Protein AF-A0A354X3D4-F1 (afdb_monomer)
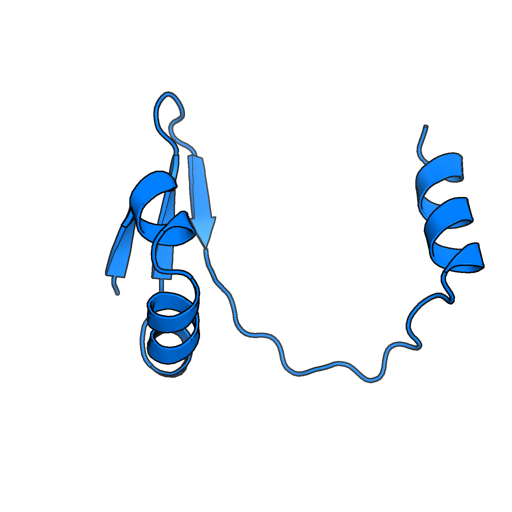
Nearest PDB structures (foldseek):
  3cto-assembly1_A  TM=6.173E-01  e=2.402E-01  Mycobacterium tuberculosis
  3cto-assembly1_C  TM=6.627E-01  e=4.161E-01  Mycobacterium tuberculosis
  2nrw-assembly1_A  TM=3.861E-01  e=3.750E+00  Thermotoga maritima

Sequence (62 aa):
MIIVSQSEFRDNLKKYFDLSTKERIIITQRGTNEVIELVRKTRVEEPYLTSDEFINAVNDRM

pLDDT: mean 85.13, std 14.08, range [49.84, 98.06]

Solvent-accessible surface area (backbone atoms only — not comparable to full-atom values): 3926 Å² total; per-residue (Å²): 114,45,80,42,46,52,66,61,44,67,79,39,47,68,61,55,58,62,43,42,78,82,35,56,38,37,34,38,45,89,96,54,98,54,70,46,72,63,75,86,71,81,85,67,91,63,80,74,62,50,75,66,54,46,52,51,61,58,59,78,74,110

Foldsee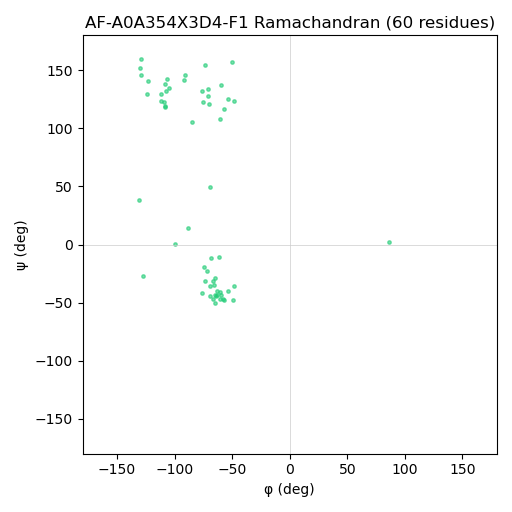k 3Di:
DEEEEPVVCVVPVVVVVVCLVPDWYWYDYPPDPDIDTDHDDDDDPPPPQDPVRVVVVVVVVD

Radius of gyration: 15.58 Å; Cα contacts (8 Å, |Δi|>4): 55; chains: 1; bounding box: 35×29×29 Å

Secondary structure (DSSP, 8-state):
-EEEEHHHHHHTHHHHHHHTTTS-EEEE-TTSS-EEEE-------PPPPPHHHHHHHHHTT-

Structure (mmCIF, N/CA/C/O backbone):
data_AF-A0A354X3D4-F1
#
_entry.id   AF-A0A354X3D4-F1
#
loop_
_atom_site.group_PDB
_atom_site.id
_atom_site.type_symbol
_atom_site.label_atom_id
_atom_site.label_alt_id
_atom_site.label_comp_id
_atom_site.label_asym_id
_atom_site.label_entity_id
_atom_site.label_seq_id
_atom_site.pdbx_PDB_ins_code
_atom_site.Cartn_x
_atom_site.Cartn_y
_atom_site.Cartn_z
_atom_site.occupancy
_atom_site.B_iso_or_equiv
_atom_site.auth_seq_id
_atom_site.auth_comp_id
_atom_site.auth_asym_id
_atom_site.auth_atom_id
_atom_site.pdbx_PDB_model_num
ATOM 1 N N . MET A 1 1 ? -10.031 -4.550 1.005 1.00 91.44 1 MET A N 1
ATOM 2 C CA . MET A 1 1 ? -9.647 -3.166 0.624 1.00 91.44 1 MET A CA 1
ATOM 3 C C . MET A 1 1 ? -9.482 -2.348 1.890 1.00 91.44 1 MET A C 1
ATOM 5 O O . MET A 1 1 ? -10.386 -2.357 2.715 1.00 91.44 1 MET A O 1
ATOM 9 N N . ILE A 1 2 ? -8.356 -1.652 2.035 1.00 95.75 2 ILE A N 1
ATOM 10 C CA . ILE A 1 2 ? -8.011 -0.836 3.205 1.00 95.75 2 ILE A CA 1
ATOM 11 C C . ILE A 1 2 ? -7.726 0.588 2.727 1.00 95.75 2 ILE A C 1
ATOM 13 O O . ILE A 1 2 ? -6.940 0.777 1.802 1.00 95.75 2 ILE A O 1
ATOM 17 N N . ILE A 1 3 ? -8.358 1.577 3.359 1.00 96.31 3 ILE A N 1
ATOM 18 C CA . ILE A 1 3 ? -8.145 3.001 3.080 1.00 96.31 3 ILE A CA 1
ATOM 19 C C . ILE A 1 3 ? -7.453 3.616 4.294 1.00 96.31 3 ILE A C 1
ATOM 21 O O . ILE A 1 3 ? -7.972 3.520 5.406 1.00 96.31 3 ILE A O 1
ATOM 25 N N . VAL A 1 4 ? -6.290 4.229 4.093 1.00 96.94 4 VAL A N 1
ATOM 26 C CA . VAL A 1 4 ? -5.469 4.817 5.162 1.00 96.94 4 VAL A CA 1
ATOM 27 C C . VAL A 1 4 ? -5.072 6.244 4.821 1.00 96.94 4 VAL A C 1
ATOM 29 O O . VAL A 1 4 ? -4.938 6.588 3.653 1.00 96.94 4 VAL A O 1
ATOM 32 N N . SER A 1 5 ? -4.859 7.083 5.833 1.00 96.38 5 SER A N 1
ATOM 33 C CA . SER A 1 5 ? -4.298 8.415 5.602 1.00 96.38 5 SER A CA 1
ATOM 34 C C . SER A 1 5 ? -2.805 8.328 5.284 1.00 96.38 5 SER A C 1
ATOM 36 O O . SER A 1 5 ? -2.115 7.403 5.719 1.00 96.38 5 SER A O 1
ATOM 38 N N . GLN A 1 6 ? -2.284 9.322 4.569 1.00 95.56 6 GLN A N 1
ATOM 39 C CA . GLN A 1 6 ? -0.853 9.443 4.289 1.00 95.56 6 GLN A CA 1
ATOM 40 C C . GLN A 1 6 ? 0.013 9.405 5.562 1.00 95.56 6 GLN A C 1
ATOM 42 O O . GLN A 1 6 ? 1.066 8.768 5.561 1.00 95.56 6 GLN A O 1
ATOM 47 N N . SER A 1 7 ? -0.426 10.052 6.648 1.00 95.44 7 SER A N 1
ATOM 48 C CA . SER A 1 7 ? 0.305 10.056 7.923 1.00 95.44 7 SER A CA 1
ATOM 49 C C . SER A 1 7 ? 0.368 8.659 8.543 1.00 95.44 7 SER A C 1
ATOM 51 O O . SER A 1 7 ? 1.454 8.173 8.834 1.00 95.44 7 SER A O 1
ATOM 53 N N . GLU A 1 8 ? -0.777 7.979 8.651 1.00 96.44 8 GLU A N 1
ATOM 54 C CA . GLU A 1 8 ? -0.865 6.616 9.196 1.00 96.44 8 GLU A CA 1
ATOM 55 C C . GLU A 1 8 ? -0.038 5.622 8.370 1.00 96.44 8 GLU A C 1
ATOM 57 O O . GLU A 1 8 ? 0.648 4.758 8.924 1.00 96.44 8 GLU A O 1
ATOM 62 N N . PHE A 1 9 ? -0.077 5.756 7.041 1.00 96.81 9 PHE A N 1
ATOM 63 C CA . PHE A 1 9 ? 0.717 4.937 6.132 1.00 96.81 9 PHE A CA 1
ATOM 64 C C . PHE A 1 9 ? 2.219 5.102 6.381 1.00 96.81 9 PHE A C 1
ATOM 66 O O . PHE A 1 9 ? 2.935 4.105 6.484 1.00 96.81 9 PHE A O 1
ATOM 73 N N . ARG A 1 10 ? 2.688 6.350 6.511 1.00 95.25 10 ARG A N 1
ATOM 74 C CA . ARG A 1 10 ? 4.100 6.669 6.757 1.00 95.25 10 ARG A CA 1
ATOM 75 C C . ARG A 1 10 ? 4.588 6.126 8.098 1.00 95.25 10 ARG A C 1
ATOM 77 O O . ARG A 1 10 ? 5.696 5.602 8.165 1.00 95.25 10 ARG A O 1
ATOM 84 N N . ASP A 1 11 ? 3.760 6.208 9.132 1.00 98.06 11 ASP A N 1
ATOM 85 C CA . ASP A 1 11 ? 4.140 5.765 10.475 1.00 98.06 11 ASP A CA 1
ATOM 86 C C . ASP A 1 11 ? 4.159 4.225 10.590 1.00 98.06 11 ASP A C 1
ATOM 88 O O . ASP A 1 11 ? 4.833 3.669 11.454 1.00 98.06 11 ASP A O 1
ATOM 92 N N . ASN A 1 12 ? 3.482 3.513 9.674 1.00 97.62 12 ASN A N 1
ATOM 93 C CA . ASN A 1 12 ? 3.325 2.055 9.711 1.00 97.62 12 ASN A CA 1
ATOM 94 C C . ASN A 1 12 ? 3.657 1.364 8.371 1.00 97.62 12 ASN A C 1
ATOM 96 O O . ASN A 1 12 ? 3.011 0.382 7.992 1.00 97.62 12 ASN A O 1
ATOM 100 N N . LEU A 1 13 ? 4.684 1.835 7.654 1.00 96.50 13 LEU A N 1
ATOM 101 C CA . LEU A 1 13 ? 5.041 1.344 6.311 1.00 96.50 13 LEU A CA 1
ATOM 102 C C . LEU A 1 13 ? 5.130 -0.185 6.217 1.00 96.50 13 LEU A C 1
ATOM 104 O O . LEU A 1 13 ? 4.534 -0.789 5.326 1.00 96.50 13 LEU A O 1
ATOM 108 N N . LYS A 1 14 ? 5.832 -0.829 7.162 1.00 97.06 14 LYS A N 1
ATOM 109 C CA . LYS A 1 14 ? 6.019 -2.289 7.154 1.00 97.06 14 LYS A CA 1
ATOM 110 C C . LYS A 1 14 ? 4.680 -3.035 7.166 1.00 97.06 14 LYS A C 1
ATOM 112 O O . LYS A 1 14 ? 4.477 -3.939 6.362 1.00 97.06 14 LYS A O 1
ATOM 117 N N . LYS A 1 15 ? 3.761 -2.630 8.047 1.00 97.00 15 LYS A N 1
ATOM 118 C CA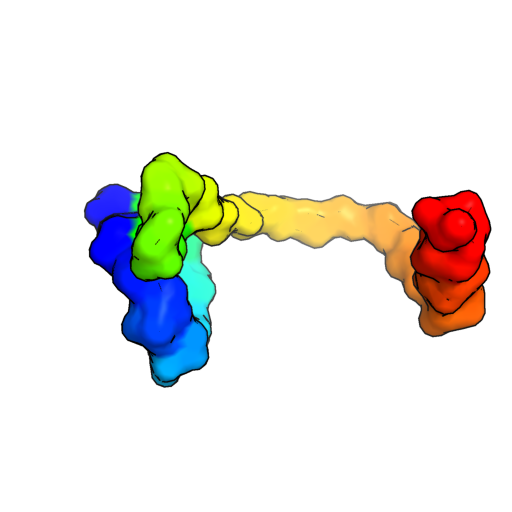 . LYS A 1 15 ? 2.425 -3.229 8.179 1.00 97.00 15 LYS A CA 1
ATOM 119 C C . LYS A 1 15 ? 1.676 -3.168 6.850 1.00 97.00 15 LYS A C 1
ATOM 121 O O . LYS A 1 15 ? 1.127 -4.175 6.413 1.00 97.00 15 LYS A O 1
ATOM 126 N N . TYR A 1 16 ? 1.663 -2.006 6.200 1.00 97.00 16 TYR A N 1
ATOM 127 C CA . TYR A 1 16 ? 0.921 -1.829 4.952 1.00 97.00 16 TYR A CA 1
ATOM 128 C C . TYR A 1 16 ? 1.591 -2.516 3.757 1.00 97.00 16 TYR A C 1
ATOM 130 O O . TYR A 1 16 ? 0.881 -3.043 2.901 1.00 97.00 16 TYR A O 1
ATOM 138 N N . PHE A 1 17 ? 2.923 -2.625 3.729 1.00 95.00 17 PHE A N 1
ATOM 139 C CA . PHE A 1 17 ? 3.609 -3.478 2.755 1.00 95.00 17 PHE A CA 1
ATOM 140 C C . PHE A 1 17 ? 3.266 -4.959 2.937 1.00 95.00 17 PHE A C 1
ATOM 142 O O . PHE A 1 17 ? 2.956 -5.628 1.950 1.00 95.00 17 PHE A O 1
ATOM 149 N N . ASP A 1 18 ? 3.252 -5.467 4.170 1.00 95.81 18 ASP A N 1
ATOM 150 C CA . ASP A 1 18 ? 2.871 -6.857 4.439 1.00 95.81 18 ASP A CA 1
ATOM 151 C C . ASP A 1 18 ? 1.402 -7.109 4.044 1.00 95.81 18 ASP A C 1
ATOM 153 O O . ASP A 1 18 ? 1.090 -8.095 3.373 1.00 95.81 18 ASP A O 1
ATOM 157 N N . LEU A 1 19 ? 0.492 -6.188 4.384 1.00 95.69 19 LEU A N 1
ATOM 158 C CA . LEU A 1 19 ? -0.928 -6.287 4.026 1.00 95.69 19 LEU A CA 1
ATOM 159 C C . LEU A 1 19 ? -1.175 -6.183 2.517 1.00 95.69 19 LEU A C 1
ATOM 161 O O . LEU A 1 19 ? -2.071 -6.860 2.015 1.00 95.69 19 LEU A O 1
ATOM 165 N N . SER A 1 20 ? -0.353 -5.432 1.776 1.00 94.75 20 SER A N 1
ATOM 166 C CA . SER A 1 20 ? -0.468 -5.307 0.312 1.00 94.75 20 SER A CA 1
ATOM 167 C C . SER A 1 20 ? -0.291 -6.631 -0.445 1.00 94.75 20 SER A C 1
ATOM 169 O O . SER A 1 20 ? -0.548 -6.708 -1.642 1.00 94.75 20 SER A O 1
ATOM 171 N N . THR A 1 21 ? 0.150 -7.695 0.238 1.00 92.69 21 THR A N 1
ATOM 172 C CA . THR A 1 21 ? 0.195 -9.056 -0.321 1.00 92.69 21 THR A CA 1
ATOM 173 C C . THR A 1 21 ? -1.184 -9.697 -0.477 1.00 92.69 21 THR A C 1
ATOM 175 O O . THR A 1 21 ? -1.330 -10.626 -1.266 1.00 92.69 21 THR A O 1
ATOM 178 N N . LYS A 1 22 ? -2.178 -9.231 0.286 1.00 94.75 22 LYS A N 1
ATOM 179 C CA . LYS A 1 22 ? -3.520 -9.826 0.378 1.00 94.75 22 LYS A CA 1
ATOM 180 C C . LYS A 1 22 ? -4.629 -8.812 0.131 1.00 94.75 22 LYS A C 1
ATOM 182 O O . LYS A 1 22 ? -5.712 -9.181 -0.304 1.00 94.75 22 LYS A O 1
ATOM 187 N N . GLU A 1 23 ? -4.363 -7.544 0.419 1.00 94.81 23 GLU A N 1
ATOM 188 C CA . GLU A 1 23 ? -5.356 -6.482 0.435 1.00 94.81 23 GLU A CA 1
ATOM 189 C C . GLU A 1 23 ? -4.968 -5.346 -0.506 1.00 94.81 23 GLU A C 1
ATOM 191 O O . GLU A 1 23 ? -3.817 -4.917 -0.558 1.00 94.81 23 GLU A O 1
ATOM 196 N N . ARG A 1 24 ? -5.968 -4.791 -1.195 1.00 95.56 24 ARG A N 1
ATOM 197 C CA . ARG A 1 24 ? -5.829 -3.524 -1.918 1.00 95.56 24 ARG A CA 1
ATOM 198 C C . ARG A 1 24 ? -5.711 -2.375 -0.91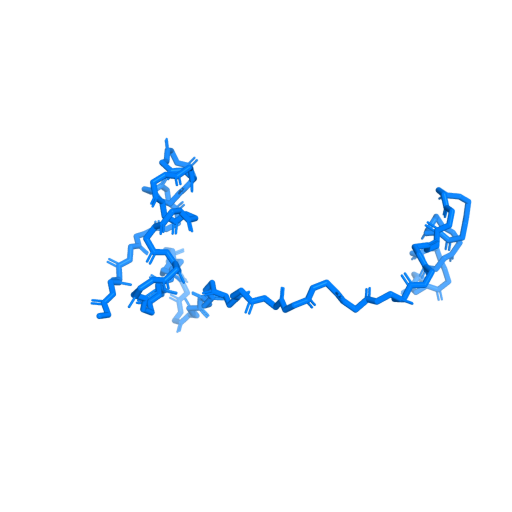7 1.00 95.56 24 ARG A C 1
ATOM 200 O O . ARG A 1 24 ? -6.643 -2.186 -0.129 1.00 95.56 24 ARG A O 1
ATOM 207 N N . ILE A 1 25 ? -4.617 -1.614 -0.961 1.00 97.44 25 ILE A N 1
ATOM 208 C CA . ILE A 1 25 ? -4.363 -0.481 -0.057 1.00 97.44 25 ILE A CA 1
ATOM 209 C C . ILE A 1 25 ? -4.475 0.839 -0.829 1.00 97.44 25 ILE A C 1
ATOM 211 O O . ILE A 1 25 ? -3.744 1.059 -1.795 1.00 97.44 25 ILE A O 1
ATOM 215 N N . ILE A 1 26 ? -5.361 1.721 -0.371 1.00 97.19 26 ILE A N 1
ATOM 216 C CA . ILE A 1 26 ? -5.550 3.080 -0.883 1.00 97.19 26 I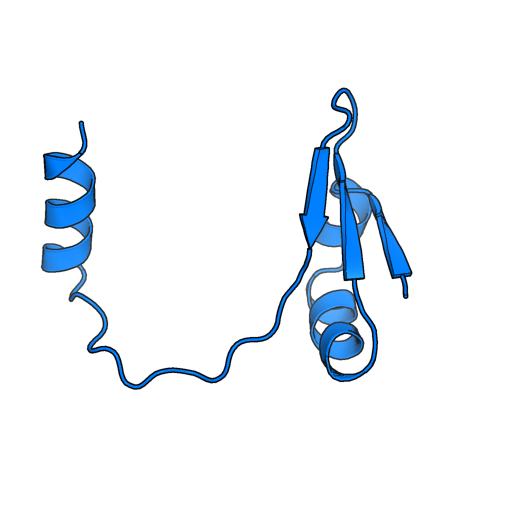LE A CA 1
ATOM 217 C C . ILE A 1 26 ? -5.094 4.072 0.187 1.00 97.19 26 ILE A C 1
ATOM 219 O O . ILE A 1 26 ? -5.511 3.992 1.341 1.00 97.19 26 ILE A O 1
ATOM 223 N N . ILE A 1 27 ? -4.244 5.012 -0.197 1.00 97.50 27 ILE A N 1
ATOM 224 C CA . ILE A 1 27 ? -3.668 6.038 0.662 1.00 97.50 27 ILE A CA 1
ATOM 225 C C . ILE A 1 27 ? -4.312 7.370 0.284 1.00 97.50 27 ILE A C 1
ATOM 227 O O . ILE A 1 27 ? -4.190 7.830 -0.851 1.00 97.50 27 ILE A O 1
ATOM 231 N N . THR A 1 28 ? -5.007 7.992 1.226 1.00 96.25 28 THR A N 1
ATOM 232 C CA . THR A 1 28 ? -5.653 9.292 1.037 1.00 96.25 28 THR A CA 1
ATOM 233 C C . THR A 1 28 ? -4.720 10.423 1.450 1.00 96.25 28 THR A C 1
ATOM 235 O O . THR A 1 28 ? -3.983 10.323 2.438 1.00 96.25 28 THR A O 1
ATOM 238 N N . GLN A 1 29 ? -4.758 11.519 0.696 1.00 92.56 29 GLN A N 1
ATOM 239 C CA . GLN A 1 29 ? -3.966 12.716 0.965 1.00 92.56 29 GLN A CA 1
ATOM 240 C C . GLN A 1 29 ? -4.862 13.816 1.542 1.00 92.56 29 GLN A C 1
ATOM 242 O O . GLN A 1 29 ? -5.976 14.049 1.080 1.00 92.56 29 GLN A O 1
ATOM 247 N N . ARG A 1 30 ? -4.404 14.489 2.603 1.00 87.81 30 ARG A N 1
ATOM 248 C CA . ARG A 1 30 ? -5.186 15.562 3.229 1.00 87.81 30 ARG A CA 1
ATOM 249 C C . ARG A 1 30 ? -5.108 16.819 2.365 1.00 87.81 30 ARG A C 1
ATOM 251 O O . ARG A 1 30 ? -4.018 17.263 2.033 1.00 87.81 30 ARG A O 1
ATOM 258 N N . GLY A 1 31 ? -6.257 17.434 2.093 1.00 89.12 31 GLY A N 1
ATOM 259 C CA . GLY A 1 31 ? -6.329 18.692 1.341 1.00 89.12 31 GLY A CA 1
ATOM 260 C C . GLY A 1 31 ? -6.369 18.521 -0.178 1.00 89.12 31 GLY A C 1
ATOM 261 O O . GLY A 1 31 ? -6.435 19.520 -0.884 1.00 89.12 31 GLY A O 1
ATOM 262 N N . THR A 1 32 ? -6.385 17.284 -0.678 1.00 90.19 32 THR A N 1
ATOM 263 C CA . THR A 1 32 ? -6.617 16.975 -2.092 1.00 90.19 32 THR A CA 1
ATOM 264 C C . THR A 1 32 ? -7.704 15.906 -2.212 1.00 90.19 32 THR A C 1
ATOM 266 O O . THR A 1 32 ? -7.979 15.172 -1.264 1.00 90.19 32 THR A O 1
ATOM 269 N N . ASN A 1 33 ? -8.332 15.812 -3.385 1.00 89.25 33 ASN A N 1
ATOM 270 C CA . ASN A 1 33 ? -9.238 14.704 -3.720 1.00 89.25 33 ASN A CA 1
ATOM 271 C C . ASN A 1 33 ? -8.481 13.522 -4.349 1.00 89.25 33 ASN A C 1
ATOM 273 O O . ASN A 1 33 ? -9.083 12.640 -4.958 1.00 89.25 33 ASN A O 1
ATOM 277 N N . GLU A 1 34 ? -7.154 13.525 -4.240 1.00 91.38 34 GLU A N 1
ATOM 278 C CA . GLU A 1 34 ? -6.296 12.519 -4.841 1.00 91.38 34 GLU A CA 1
ATOM 279 C C . GLU A 1 34 ? -6.053 11.367 -3.873 1.00 91.38 34 GLU A C 1
ATOM 281 O O . GLU A 1 34 ? -5.917 11.540 -2.657 1.00 91.38 34 GLU A O 1
ATOM 286 N N . VAL A 1 35 ? -5.941 10.172 -4.442 1.00 94.25 35 VAL A N 1
ATOM 287 C CA . VAL A 1 35 ? -5.595 8.958 -3.712 1.00 94.25 35 VAL A CA 1
ATOM 288 C C . VAL A 1 35 ? -4.449 8.247 -4.412 1.00 94.25 35 VAL A C 1
ATOM 290 O O . VAL A 1 35 ? -4.347 8.260 -5.636 1.00 94.25 35 VAL A O 1
ATOM 293 N N . ILE A 1 36 ? -3.588 7.620 -3.622 1.00 95.50 36 ILE A N 1
ATOM 294 C CA . ILE A 1 36 ? -2.463 6.817 -4.096 1.00 95.50 36 ILE A CA 1
ATOM 295 C C . ILE A 1 36 ? -2.790 5.352 -3.823 1.00 95.50 36 ILE A C 1
ATOM 297 O O . ILE A 1 36 ? -3.292 5.013 -2.757 1.00 95.50 36 ILE A O 1
ATOM 301 N N . GLU A 1 37 ? -2.493 4.463 -4.763 1.00 95.25 37 GLU A N 1
ATOM 302 C CA . GLU A 1 37 ? -2.658 3.021 -4.576 1.00 95.25 37 GLU A CA 1
ATOM 303 C C . GLU A 1 37 ? -1.299 2.337 -4.422 1.00 95.25 37 GLU A C 1
ATOM 305 O O . GLU A 1 37 ? -0.386 2.549 -5.223 1.00 95.25 37 GLU A O 1
ATOM 310 N N . LEU A 1 38 ? -1.167 1.485 -3.402 1.00 95.12 38 LEU A N 1
ATOM 311 C CA . LEU A 1 38 ? 0.020 0.652 -3.237 1.00 95.12 38 LEU A CA 1
ATOM 312 C C . LEU A 1 38 ? -0.134 -0.627 -4.068 1.00 95.12 38 LEU A C 1
ATOM 314 O O . LEU A 1 38 ? -0.853 -1.550 -3.684 1.00 95.12 38 LEU A O 1
ATOM 318 N N . VAL A 1 39 ? 0.586 -0.686 -5.188 1.00 90.56 39 VAL A N 1
ATOM 319 C CA . VAL A 1 39 ? 0.584 -1.828 -6.111 1.00 90.56 39 VAL A CA 1
ATOM 320 C C . VAL A 1 39 ? 1.908 -2.577 -6.012 1.00 90.56 39 VAL A C 1
ATOM 322 O O . VAL A 1 39 ? 2.967 -2.026 -6.319 1.00 90.56 39 VAL A O 1
ATOM 325 N N . ARG A 1 40 ? 1.867 -3.859 -5.628 1.00 85.56 40 ARG A N 1
ATOM 326 C CA . ARG A 1 40 ? 3.048 -4.728 -5.722 1.00 85.56 40 ARG A CA 1
ATOM 327 C C . ARG A 1 40 ? 3.261 -5.115 -7.181 1.00 85.56 40 ARG A C 1
ATOM 329 O O . ARG A 1 40 ? 2.378 -5.698 -7.802 1.00 85.56 40 ARG A O 1
ATOM 336 N N . LYS A 1 41 ? 4.441 -4.816 -7.713 1.00 84.81 41 LYS A N 1
ATOM 337 C CA . LYS A 1 41 ? 4.866 -5.260 -9.043 1.00 84.81 41 LYS A CA 1
ATOM 338 C C . LYS A 1 41 ? 5.912 -6.357 -8.895 1.00 84.81 41 LYS A C 1
ATOM 340 O O . LYS A 1 41 ? 6.749 -6.294 -7.993 1.00 84.81 41 LYS A O 1
ATOM 345 N N . THR A 1 42 ? 5.865 -7.357 -9.771 1.00 79.44 42 THR A N 1
ATOM 346 C CA . THR A 1 42 ? 6.977 -8.299 -9.924 1.00 79.44 42 THR A CA 1
ATOM 347 C C . THR A 1 42 ? 8.206 -7.503 -10.333 1.00 79.44 42 THR A C 1
ATOM 349 O O . THR A 1 42 ? 8.103 -6.591 -11.154 1.00 79.44 42 THR A O 1
ATOM 352 N N . ARG A 1 43 ? 9.357 -7.819 -9.736 1.00 69.00 43 ARG A N 1
ATOM 353 C CA . ARG A 1 43 ? 10.627 -7.223 -10.139 1.00 69.00 43 ARG A CA 1
ATOM 354 C C . ARG A 1 43 ? 10.854 -7.601 -11.600 1.00 69.00 43 ARG A C 1
ATOM 356 O O . ARG A 1 43 ? 11.075 -8.770 -11.897 1.00 69.00 43 ARG A O 1
ATOM 363 N N . VAL A 1 44 ? 10.712 -6.637 -12.499 1.00 63.16 44 VAL A N 1
ATOM 364 C CA . VAL A 1 44 ? 11.173 -6.802 -13.873 1.00 63.16 44 VAL A CA 1
ATOM 365 C C . VAL A 1 44 ? 12.696 -6.783 -13.782 1.00 63.16 44 VAL A C 1
ATOM 367 O O . VAL A 1 44 ?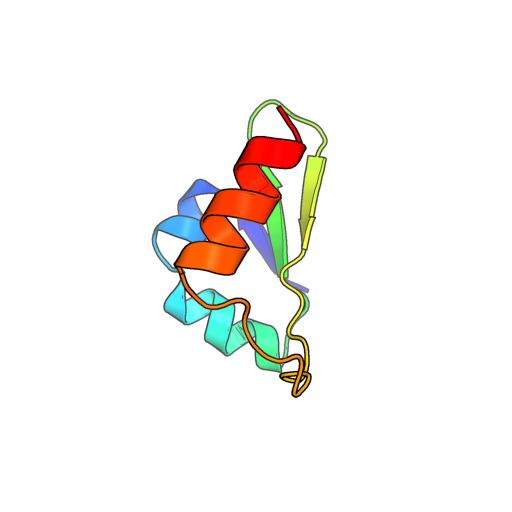 13.244 -5.940 -13.068 1.00 63.16 44 VAL A O 1
ATOM 370 N N . GLU A 1 45 ? 13.386 -7.711 -14.442 1.00 57.88 45 GLU A N 1
ATOM 371 C CA . GLU A 1 45 ? 14.836 -7.618 -14.675 1.00 57.88 45 GLU A CA 1
ATOM 372 C C . GLU A 1 45 ? 15.134 -6.477 -15.662 1.00 57.88 45 GLU A C 1
ATOM 374 O O . GLU A 1 45 ? 15.809 -6.652 -16.670 1.00 57.88 45 GLU A O 1
ATOM 379 N N . GLU A 1 46 ? 14.581 -5.290 -15.419 1.00 57.84 46 GLU A N 1
ATOM 380 C CA . GLU A 1 46 ? 15.088 -4.091 -16.058 1.00 57.84 46 GLU A CA 1
ATOM 381 C C . GLU A 1 46 ? 16.443 -3.807 -15.408 1.00 57.84 46 GLU A C 1
ATOM 383 O O . GLU A 1 46 ? 16.534 -3.808 -14.170 1.00 57.84 46 GLU A O 1
ATOM 388 N N . PRO A 1 47 ? 17.514 -3.631 -16.203 1.00 55.28 47 PRO A N 1
ATOM 389 C CA . PRO A 1 47 ? 18.796 -3.239 -15.656 1.00 55.28 47 PRO A CA 1
ATOM 390 C C . PRO A 1 47 ? 18.550 -1.933 -14.916 1.00 55.28 47 PRO A C 1
ATOM 392 O O . PRO A 1 47 ? 18.111 -0.945 -15.503 1.00 55.28 47 PRO A O 1
ATOM 395 N N . TYR A 1 48 ? 18.749 -1.952 -13.599 1.00 58.62 48 TYR A N 1
ATOM 396 C CA . TYR A 1 48 ? 18.758 -0.713 -12.848 1.00 58.62 48 TYR A CA 1
ATOM 397 C C . TYR A 1 48 ? 19.781 0.180 -13.530 1.00 58.62 48 TYR A C 1
ATOM 399 O O . TYR A 1 48 ? 20.930 -0.234 -13.693 1.00 58.62 48 TYR A O 1
ATOM 407 N N . LEU A 1 49 ? 19.342 1.377 -13.918 1.00 61.56 49 LEU A N 1
ATOM 408 C CA . LEU A 1 49 ? 20.261 2.451 -14.231 1.00 61.56 49 LEU A CA 1
ATOM 409 C C . LEU A 1 49 ? 21.247 2.506 -13.062 1.00 61.56 49 LEU A C 1
ATOM 411 O O . LEU A 1 49 ? 20.846 2.581 -11.894 1.00 61.56 49 LEU A O 1
ATOM 415 N N . THR A 1 50 ? 22.529 2.391 -13.373 1.00 72.06 50 THR A N 1
ATOM 416 C CA . THR A 1 50 ? 23.593 2.716 -12.431 1.00 72.06 50 THR A CA 1
ATOM 417 C C . THR A 1 50 ? 23.323 4.099 -11.832 1.00 72.06 50 THR A C 1
ATOM 419 O O . THR A 1 50 ? 22.596 4.910 -12.411 1.00 72.06 50 THR A O 1
ATOM 422 N N . SER A 1 51 ? 23.881 4.391 -10.655 1.00 70.62 51 SER A N 1
ATOM 423 C CA . SER A 1 51 ? 23.684 5.697 -10.006 1.00 70.62 51 SER A CA 1
ATOM 424 C C . SER A 1 51 ? 23.929 6.866 -10.970 1.00 70.62 51 SER A C 1
ATOM 426 O O . SER A 1 51 ? 23.188 7.846 -10.945 1.00 70.62 51 SER A O 1
ATOM 428 N N . ASP A 1 52 ? 24.901 6.715 -11.871 1.00 75.94 52 ASP A N 1
ATOM 429 C CA . ASP A 1 52 ? 25.246 7.698 -12.897 1.00 75.94 52 ASP A CA 1
ATOM 430 C C . ASP A 1 52 ? 24.159 7.823 -13.975 1.00 75.94 52 ASP A C 1
ATOM 432 O O . ASP A 1 52 ? 23.750 8.926 -14.337 1.00 75.94 52 ASP A O 1
ATOM 436 N N . GLU A 1 53 ? 23.628 6.700 -14.455 1.00 76.00 53 GLU A N 1
ATOM 437 C CA . GLU A 1 53 ? 22.529 6.675 -15.421 1.00 76.00 53 GLU A CA 1
ATOM 438 C C . GLU A 1 53 ? 21.224 7.245 -14.838 1.00 76.00 53 GLU A C 1
ATOM 440 O O . GLU A 1 53 ? 20.475 7.924 -15.541 1.00 76.00 53 GLU A O 1
ATOM 445 N N . PHE A 1 54 ? 20.964 7.033 -13.543 1.00 76.62 54 PHE A N 1
ATOM 446 C CA . PHE A 1 54 ? 19.823 7.638 -12.856 1.00 76.62 54 PHE A CA 1
ATOM 447 C C . PHE A 1 54 ? 19.975 9.161 -12.750 1.00 7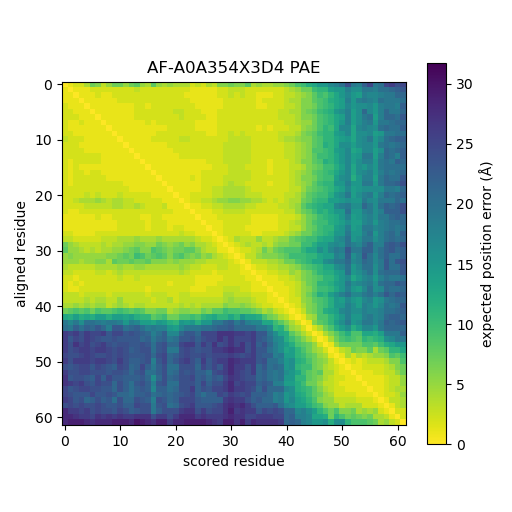6.62 54 PHE A C 1
ATOM 449 O O . PHE A 1 54 ? 19.038 9.893 -13.068 1.00 76.62 54 PHE A O 1
ATOM 456 N N . ILE A 1 55 ? 21.154 9.643 -12.340 1.00 75.50 55 ILE A N 1
ATOM 457 C CA . ILE A 1 55 ? 21.443 11.081 -12.225 1.00 75.50 55 ILE A CA 1
ATOM 458 C C . ILE A 1 55 ? 21.282 11.772 -13.585 1.00 75.50 55 ILE A C 1
ATOM 460 O O . ILE A 1 55 ? 20.639 12.818 -13.669 1.00 75.50 55 ILE A O 1
ATOM 464 N N . ASN A 1 56 ? 21.791 11.163 -14.657 1.00 78.00 56 ASN A N 1
ATOM 465 C CA . ASN A 1 56 ? 21.666 11.713 -16.005 1.00 78.00 56 ASN A CA 1
ATOM 466 C C . ASN A 1 56 ? 20.207 11.752 -16.482 1.00 78.00 56 ASN A C 1
ATOM 468 O O . ASN A 1 56 ? 19.764 12.778 -16.990 1.00 78.00 56 ASN A O 1
ATOM 472 N N . ALA A 1 57 ? 19.428 10.692 -16.247 1.00 72.62 57 ALA A N 1
ATOM 473 C CA . ALA A 1 57 ? 18.015 10.647 -16.635 1.00 72.62 57 ALA A CA 1
ATOM 474 C C . ALA A 1 57 ? 17.132 11.668 -15.887 1.00 72.62 57 ALA A C 1
ATOM 476 O O . ALA 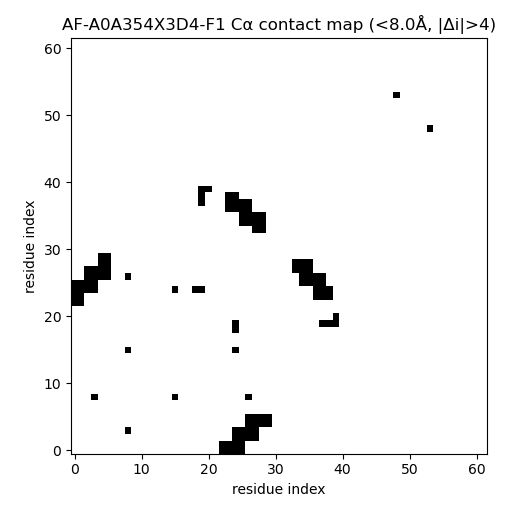A 1 57 ? 16.103 12.098 -16.414 1.00 72.62 57 ALA A O 1
ATOM 477 N N . VAL A 1 58 ? 17.504 12.039 -14.658 1.00 71.25 58 VAL A N 1
ATOM 478 C CA . VAL A 1 58 ? 16.825 13.095 -13.888 1.00 71.25 58 VAL A CA 1
ATOM 479 C C . VAL A 1 58 ? 17.205 14.481 -14.410 1.00 71.25 58 VAL A C 1
ATOM 481 O O . VAL A 1 58 ? 16.322 15.323 -14.561 1.00 71.25 58 VAL A O 1
ATOM 484 N N . ASN A 1 59 ? 18.483 14.704 -14.727 1.00 69.81 59 ASN A N 1
ATOM 485 C CA . ASN A 1 59 ? 18.972 15.994 -15.220 1.00 69.81 59 ASN A CA 1
ATOM 486 C C . ASN A 1 59 ? 18.472 16.326 -16.636 1.00 69.81 59 ASN A C 1
ATOM 488 O O . ASN A 1 59 ? 18.146 17.476 -16.888 1.00 69.81 59 ASN A O 1
ATOM 492 N N . ASP A 1 60 ? 18.337 15.339 -17.528 1.00 63.00 60 ASP A N 1
ATOM 493 C CA . ASP A 1 60 ? 17.820 15.539 -18.900 1.00 63.00 60 ASP A CA 1
ATOM 494 C C . ASP A 1 60 ? 16.326 15.919 -18.954 1.00 63.00 60 ASP A C 1
ATOM 496 O O . ASP A 1 60 ? 15.799 16.281 -20.006 1.00 63.00 60 ASP A O 1
ATOM 500 N N . ARG A 1 61 ? 15.606 15.793 -17.833 1.00 55.66 61 ARG A N 1
ATOM 501 C CA . ARG A 1 61 ? 14.176 16.119 -17.720 1.00 55.66 61 ARG A CA 1
ATOM 502 C C . ARG A 1 61 ? 13.903 17.488 -17.087 1.00 55.66 61 ARG A C 1
ATOM 504 O O . ARG A 1 61 ? 12.728 17.825 -16.924 1.00 55.66 61 ARG A O 1
ATOM 511 N N . MET A 1 62 ? 14.945 18.235 -16.717 1.00 49.84 62 MET A N 1
ATOM 512 C CA . MET A 1 62 ? 14.869 19.613 -16.211 1.00 49.84 62 MET A CA 1
ATOM 513 C C . MET A 1 62 ? 15.254 20.617 -17.293 1.00 49.84 62 MET A C 1
ATOM 515 O O . MET A 1 62 ? 14.612 21.690 -17.313 1.00 49.84 62 MET A O 1
#

Mean predic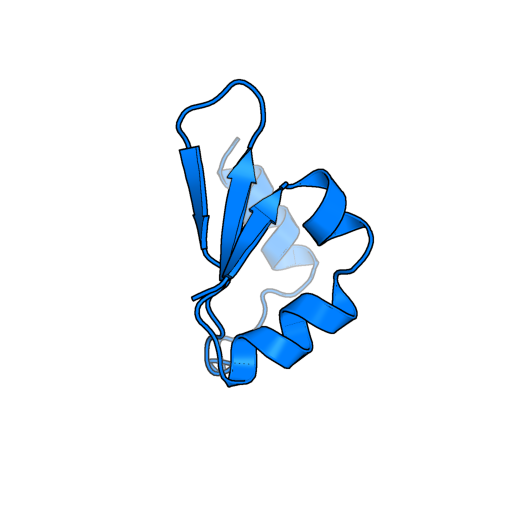ted aligned error: 9.94 Å